Protein AF-A0A8J6W0N7-F1 (afdb_monomer_lite)

pLDDT: mean 84.48, std 6.69, range [55.16, 93.5]

Radius of gyration: 15.96 Å; chains: 1; bounding box: 42×23×41 Å

Structure (mmCIF, N/CA/C/O backbone):
data_AF-A0A8J6W0N7-F1
#
_entry.id   AF-A0A8J6W0N7-F1
#
loop_
_atom_site.group_PDB
_atom_site.id
_atom_site.type_symbol
_atom_site.label_atom_id
_atom_site.label_alt_id
_atom_site.label_comp_id
_atom_site.label_asym_id
_atom_site.label_entity_id
_atom_site.label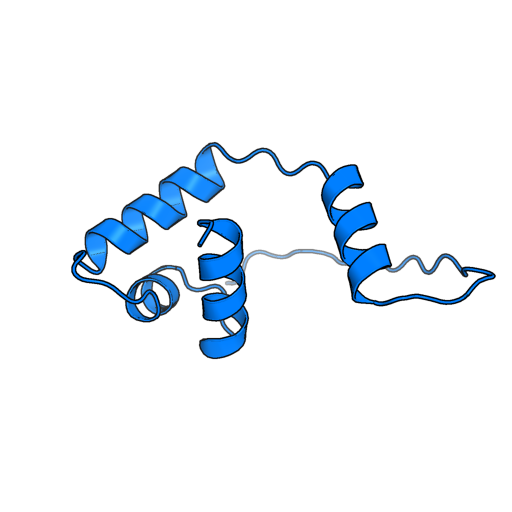_seq_id
_atom_site.pdbx_PDB_ins_code
_atom_site.Cartn_x
_atom_site.Cartn_y
_atom_site.Cartn_z
_atom_site.occupancy
_atom_site.B_iso_or_equiv
_atom_site.auth_seq_id
_atom_site.auth_comp_id
_atom_site.auth_asym_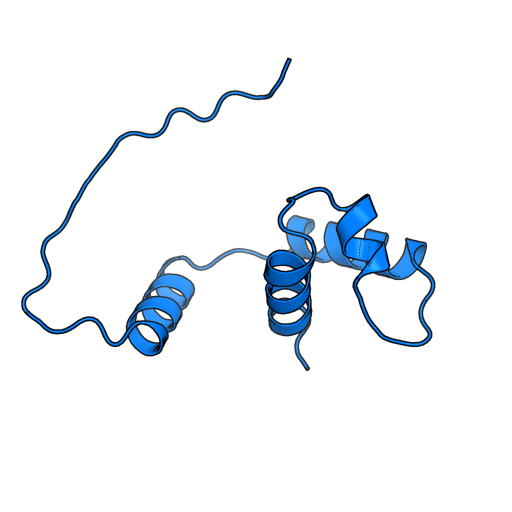id
_atom_site.auth_atom_id
_atom_site.pdbx_PDB_model_num
ATOM 1 N N . MET A 1 1 ? -19.655 -4.529 -5.399 1.00 59.88 1 MET A N 1
ATOM 2 C CA . MET A 1 1 ? -18.327 -3.890 -5.269 1.00 59.88 1 MET A CA 1
ATOM 3 C C . MET A 1 1 ? -17.494 -4.738 -4.311 1.00 59.88 1 MET A C 1
ATOM 5 O O . MET A 1 1 ? -18.015 -5.056 -3.247 1.00 59.88 1 MET A O 1
ATOM 9 N N . SER A 1 2 ? -16.291 -5.192 -4.685 1.00 82.94 2 SER A N 1
ATOM 10 C CA . SER A 1 2 ? -15.459 -6.017 -3.787 1.00 82.94 2 SER A CA 1
ATOM 11 C C . SER A 1 2 ? -14.909 -5.180 -2.627 1.00 82.94 2 SER A C 1
ATOM 13 O O . SER A 1 2 ? -14.796 -3.957 -2.743 1.00 82.94 2 SER A O 1
ATOM 15 N N . PHE A 1 3 ? -14.550 -5.823 -1.509 1.00 82.44 3 PHE A N 1
ATOM 16 C CA . PHE A 1 3 ? -13.923 -5.120 -0.385 1.00 82.44 3 PHE A CA 1
ATOM 17 C C . PHE A 1 3 ? -12.642 -4.397 -0.820 1.00 82.44 3 PHE A C 1
ATOM 19 O O . PHE A 1 3 ? -12.465 -3.241 -0.459 1.00 82.44 3 PHE A O 1
ATOM 26 N N . LEU A 1 4 ? -11.804 -5.043 -1.641 1.00 81.81 4 LEU A N 1
ATOM 27 C CA . LEU A 1 4 ? -10.568 -4.457 -2.164 1.00 81.81 4 LEU A CA 1
ATOM 28 C C . LEU A 1 4 ? -10.839 -3.173 -2.959 1.00 81.81 4 LEU A C 1
ATOM 30 O O . LEU A 1 4 ? -10.185 -2.164 -2.727 1.00 81.81 4 LEU A O 1
ATOM 34 N N . ALA A 1 5 ? -11.843 -3.170 -3.840 1.00 84.06 5 ALA A N 1
ATOM 35 C CA . ALA A 1 5 ? -12.202 -1.971 -4.594 1.00 84.06 5 ALA A CA 1
ATOM 36 C C . ALA A 1 5 ? -12.712 -0.845 -3.674 1.00 84.06 5 ALA A C 1
ATOM 38 O O . ALA A 1 5 ? -12.307 0.305 -3.824 1.00 84.06 5 ALA A O 1
ATOM 39 N N . ALA A 1 6 ? -13.560 -1.168 -2.690 1.00 83.12 6 ALA A N 1
ATOM 40 C CA . ALA A 1 6 ? -14.039 -0.192 -1.707 1.00 83.12 6 ALA A CA 1
ATOM 41 C C . ALA A 1 6 ? -12.892 0.371 -0.851 1.00 83.12 6 ALA A C 1
ATOM 43 O O . ALA A 1 6 ? -12.838 1.573 -0.597 1.00 83.12 6 ALA A O 1
ATOM 44 N N . PHE A 1 7 ? -11.958 -0.494 -0.455 1.00 83.75 7 PHE A N 1
ATOM 45 C CA . PHE A 1 7 ? -10.755 -0.136 0.283 1.00 83.75 7 PHE A CA 1
ATOM 46 C C . PHE A 1 7 ? -9.850 0.796 -0.531 1.00 83.75 7 PHE A C 1
ATOM 48 O O . PHE A 1 7 ? -9.485 1.855 -0.036 1.00 83.75 7 PHE A O 1
ATOM 55 N N . LEU A 1 8 ? -9.548 0.474 -1.793 1.00 84.38 8 LEU A N 1
ATOM 56 C CA . LEU A 1 8 ? -8.711 1.323 -2.649 1.00 84.38 8 LEU A CA 1
ATOM 57 C C . LEU A 1 8 ? -9.340 2.704 -2.890 1.00 84.38 8 LEU A C 1
ATOM 59 O O . LEU A 1 8 ? -8.644 3.715 -2.822 1.00 84.38 8 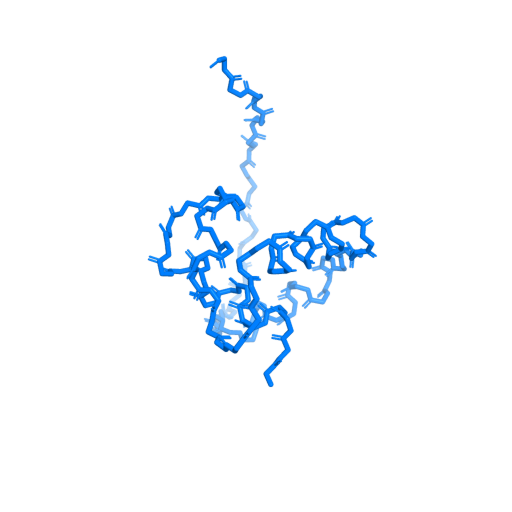LEU A O 1
ATOM 63 N N . ILE A 1 9 ? -10.660 2.777 -3.100 1.00 85.38 9 ILE A N 1
ATOM 64 C CA . ILE A 1 9 ? -11.352 4.071 -3.227 1.00 85.38 9 ILE A CA 1
ATOM 65 C C . ILE A 1 9 ? -11.278 4.870 -1.922 1.00 85.38 9 ILE A C 1
ATOM 67 O O . ILE A 1 9 ? -11.040 6.078 -1.963 1.00 85.38 9 ILE A O 1
ATOM 71 N N . ALA A 1 10 ? -11.469 4.225 -0.769 1.00 83.81 10 ALA A N 1
ATOM 72 C CA . ALA A 1 10 ? -11.335 4.887 0.524 1.00 83.81 10 ALA A CA 1
ATOM 73 C C . ALA A 1 10 ? -9.897 5.393 0.751 1.00 83.81 10 ALA A C 1
ATOM 75 O O . ALA A 1 10 ? -9.728 6.541 1.154 1.00 83.81 10 ALA A O 1
ATOM 76 N N . LEU A 1 11 ? -8.872 4.610 0.390 1.00 84.81 11 LEU A N 1
ATOM 77 C CA . LEU A 1 11 ? -7.462 5.003 0.508 1.00 84.81 11 LEU A CA 1
ATOM 78 C C . LEU A 1 11 ? -7.170 6.286 -0.273 1.00 84.81 11 LEU A C 1
ATOM 80 O O . LEU A 1 11 ? -6.599 7.231 0.269 1.00 84.81 11 LEU A O 1
ATOM 84 N N . LEU A 1 12 ? -7.616 6.340 -1.530 1.00 83.31 12 LEU A N 1
ATOM 85 C CA . LEU A 1 12 ? -7.430 7.504 -2.399 1.00 83.31 12 LEU A CA 1
ATOM 86 C C . LEU A 1 12 ? -8.162 8.753 -1.882 1.00 83.31 12 LEU A C 1
ATOM 88 O O . LEU A 1 12 ? -7.709 9.874 -2.119 1.00 83.31 12 LEU A O 1
ATOM 92 N N . ARG A 1 13 ? -9.286 8.575 -1.176 1.00 80.62 13 ARG A N 1
ATOM 93 C CA . ARG A 1 13 ? -10.074 9.675 -0.602 1.00 80.62 13 ARG A CA 1
ATOM 94 C C . ARG A 1 13 ? -9.478 10.226 0.689 1.00 80.62 13 ARG A C 1
ATOM 96 O O . ARG A 1 13 ? -9.362 11.440 0.812 1.00 80.62 13 ARG A O 1
ATOM 103 N N . VAL A 1 14 ? -9.136 9.353 1.637 1.00 80.31 14 VAL A N 1
ATOM 104 C CA . VAL A 1 14 ? -8.695 9.750 2.987 1.00 80.31 14 VAL A CA 1
ATOM 105 C C . VAL A 1 14 ? -7.199 10.101 3.000 1.00 80.31 14 VAL A C 1
ATOM 107 O O . VAL A 1 14 ? -6.768 10.913 3.807 1.00 80.31 14 VAL A O 1
ATOM 110 N N . LYS A 1 15 ? -6.403 9.566 2.058 1.00 74.56 15 LYS A N 1
ATOM 111 C CA . LYS A 1 15 ? -4.960 9.851 1.899 1.00 74.56 15 LYS A CA 1
ATOM 112 C C . LYS A 1 15 ? -4.095 9.530 3.132 1.00 74.56 15 LYS A C 1
ATOM 114 O O . LYS A 1 15 ? -2.954 9.972 3.210 1.00 74.56 15 LYS A O 1
ATOM 119 N N . THR A 1 16 ? -4.601 8.734 4.069 1.00 72.12 16 THR A N 1
ATOM 120 C CA . THR A 1 16 ? -3.865 8.221 5.234 1.00 72.12 16 THR A CA 1
ATOM 121 C C . THR A 1 16 ? -4.209 6.762 5.458 1.00 72.12 16 THR A C 1
ATOM 123 O O . THR A 1 16 ? -5.313 6.331 5.141 1.00 72.12 16 THR A O 1
ATOM 126 N N . VAL A 1 17 ? -3.257 6.002 6.001 1.00 70.00 17 VAL A N 1
ATOM 127 C CA . VAL A 1 17 ? -3.377 4.563 6.288 1.00 70.00 17 VAL A CA 1
ATOM 128 C C . VAL A 1 17 ? -4.078 4.263 7.620 1.00 70.00 17 VAL A C 1
ATOM 130 O O . VAL A 1 17 ? -4.169 3.106 8.027 1.00 70.00 17 VAL A O 1
ATOM 133 N N . ASN A 1 18 ? -4.603 5.282 8.308 1.00 79.50 18 ASN A N 1
ATOM 134 C CA . ASN A 1 18 ? -5.279 5.109 9.590 1.00 79.50 18 ASN A CA 1
ATOM 135 C C . ASN A 1 18 ? -6.632 4.386 9.433 1.00 79.50 18 ASN A C 1
ATOM 137 O O . ASN A 1 18 ? -7.577 4.912 8.845 1.00 79.50 18 ASN A O 1
ATOM 141 N N . PHE A 1 19 ? -6.756 3.189 10.015 1.00 77.50 19 PHE A N 1
ATOM 142 C CA . PHE A 1 19 ? -7.968 2.367 9.918 1.00 77.50 19 PHE A CA 1
ATOM 143 C C . PHE A 1 19 ? -9.221 3.013 10.521 1.00 77.50 19 PHE A C 1
ATOM 145 O O . PHE A 1 19 ? -10.321 2.749 10.032 1.00 77.50 19 PHE A O 1
ATOM 152 N N . ALA A 1 20 ? -9.080 3.845 11.556 1.00 77.75 20 ALA A N 1
ATOM 153 C CA . ALA A 1 20 ? -10.209 4.559 12.142 1.00 77.75 20 ALA A CA 1
ATOM 154 C C . ALA A 1 20 ? -10.769 5.586 11.151 1.00 77.75 20 ALA A C 1
ATOM 156 O O . ALA A 1 20 ? -11.978 5.632 10.937 1.00 77.75 20 ALA A O 1
ATOM 157 N N . GLU A 1 21 ? -9.895 6.330 10.470 1.00 76.88 21 GLU A N 1
ATOM 158 C CA . GLU A 1 21 ? -10.308 7.278 9.431 1.00 76.88 21 GLU A CA 1
ATOM 159 C C . GLU A 1 21 ? -10.913 6.556 8.224 1.00 76.88 21 GLU A C 1
ATOM 161 O O . GLU A 1 21 ? -11.999 6.903 7.757 1.00 76.88 21 GLU A O 1
ATOM 166 N N . PHE A 1 22 ? -10.283 5.464 7.786 1.00 77.94 22 PHE A N 1
ATOM 167 C CA . PHE A 1 22 ? -10.805 4.604 6.728 1.00 77.94 22 PHE A CA 1
ATOM 168 C C . PHE A 1 22 ? -12.221 4.106 6.995 1.00 77.94 22 PHE A C 1
ATOM 170 O O . PHE A 1 22 ? -13.056 4.140 6.094 1.00 77.94 22 PHE A O 1
ATOM 177 N N . ALA A 1 23 ? -12.499 3.638 8.214 1.00 80.88 23 ALA A N 1
ATOM 178 C CA . ALA A 1 23 ? -13.795 3.075 8.577 1.00 80.88 23 ALA A CA 1
ATOM 179 C C . ALA A 1 23 ? -14.947 4.078 8.388 1.00 80.88 23 ALA A C 1
ATOM 181 O O . ALA A 1 23 ? -16.061 3.663 8.057 1.00 80.88 23 ALA A O 1
ATOM 182 N N . THR A 1 24 ? -14.669 5.380 8.537 1.00 80.12 24 THR A N 1
ATOM 183 C CA . THR A 1 24 ? -15.645 6.460 8.311 1.00 80.12 24 THR A CA 1
ATOM 184 C C . THR A 1 24 ? -15.923 6.730 6.831 1.00 80.12 24 THR A C 1
ATOM 186 O O . THR A 1 24 ? -16.992 7.227 6.488 1.00 80.12 24 THR A O 1
ATOM 189 N N . ALA A 1 25 ? -14.996 6.369 5.939 1.00 79.50 25 ALA A N 1
ATOM 190 C CA . ALA A 1 25 ? -15.096 6.640 4.506 1.00 79.50 25 ALA A CA 1
ATOM 191 C C . ALA A 1 25 ? -15.845 5.552 3.712 1.00 79.50 25 ALA A C 1
ATOM 193 O O . ALA A 1 25 ? -16.154 5.751 2.532 1.00 79.50 25 ALA A O 1
ATOM 194 N N . PHE A 1 26 ? -16.141 4.401 4.326 1.00 77.88 26 PHE A N 1
ATOM 195 C CA . PHE A 1 26 ? -16.941 3.349 3.695 1.00 77.88 26 PHE A CA 1
ATOM 196 C C . PHE A 1 26 ? -18.422 3.746 3.649 1.00 77.88 26 PHE A C 1
ATOM 198 O O . PHE A 1 26 ? -19.033 4.036 4.673 1.00 77.88 26 PHE A O 1
ATOM 205 N N . SER A 1 27 ? -19.021 3.697 2.460 1.00 71.06 27 SER A N 1
ATOM 206 C CA . SER A 1 27 ? -20.450 3.943 2.261 1.00 71.06 27 SER A CA 1
ATOM 207 C C . SER A 1 27 ? -21.316 2.732 2.645 1.00 71.06 27 SER A C 1
ATOM 209 O O . SER A 1 27 ? -20.903 1.580 2.493 1.00 71.06 27 SER A O 1
ATOM 211 N N . GLY A 1 28 ? -22.543 2.989 3.112 1.00 79.00 28 GLY A N 1
ATOM 212 C CA . GLY A 1 28 ? -23.555 1.969 3.417 1.00 79.00 28 GLY A CA 1
ATOM 213 C C . GLY A 1 28 ? -24.211 2.140 4.791 1.00 79.00 28 GLY A C 1
ATOM 214 O O . GLY A 1 28 ? -23.902 3.071 5.523 1.00 79.00 28 GLY A O 1
ATOM 215 N N . ASN A 1 29 ? -25.111 1.215 5.141 1.00 81.38 29 ASN A N 1
ATOM 216 C CA . ASN A 1 29 ? -25.890 1.251 6.393 1.00 81.38 29 ASN A CA 1
ATOM 217 C C . ASN A 1 29 ? -25.175 0.603 7.593 1.00 81.38 29 ASN A C 1
ATOM 219 O O . ASN A 1 29 ? -25.750 0.497 8.674 1.00 81.38 29 ASN A O 1
ATOM 223 N N . ALA A 1 30 ? -23.960 0.086 7.403 1.00 85.38 30 ALA A N 1
ATOM 224 C CA . ALA A 1 30 ? -23.225 -0.567 8.475 1.00 85.38 30 ALA A CA 1
ATOM 225 C C . ALA A 1 30 ? -22.571 0.469 9.396 1.00 85.38 30 ALA A C 1
ATOM 227 O O . ALA A 1 30 ? -22.116 1.520 8.954 1.00 85.38 30 ALA A O 1
ATOM 228 N N . GLN A 1 31 ? -22.497 0.140 10.685 1.00 88.44 31 GLN A N 1
ATOM 229 C CA . GLN A 1 31 ? -21.821 0.979 11.671 1.00 88.44 31 GLN A CA 1
ATOM 230 C C . GLN A 1 31 ? -20.321 1.080 11.365 1.00 88.44 31 GLN A C 1
ATOM 232 O O . GLN A 1 31 ? -19.702 0.100 10.939 1.00 88.44 31 GLN A O 1
ATOM 237 N N . THR A 1 32 ? -19.716 2.228 11.670 1.00 85.44 32 THR A N 1
ATOM 238 C CA . THR A 1 32 ? -18.269 2.464 11.538 1.00 85.44 32 THR A CA 1
ATOM 239 C C . THR A 1 32 ? -17.442 1.363 12.210 1.00 85.44 32 THR A C 1
ATOM 241 O O . THR A 1 32 ? -16.514 0.833 11.604 1.00 85.44 32 THR A O 1
ATOM 244 N N . ASP A 1 33 ? -17.840 0.902 13.398 1.00 87.69 33 ASP A N 1
ATOM 245 C CA . ASP A 1 33 ? -17.171 -0.202 14.107 1.00 87.69 33 ASP A CA 1
ATOM 246 C C . ASP A 1 33 ? -17.195 -1.522 13.325 1.00 87.69 33 ASP A C 1
ATOM 248 O O . ASP A 1 33 ? -16.255 -2.322 13.375 1.00 87.69 33 ASP A O 1
ATOM 252 N N . SER A 1 34 ? -18.268 -1.760 12.568 1.00 89.94 34 SER A N 1
ATOM 253 C CA . SER A 1 34 ? -18.368 -2.927 11.691 1.00 89.94 34 SER A CA 1
ATOM 254 C C . SER A 1 34 ? -17.413 -2.803 10.503 1.00 89.94 34 SER A C 1
ATOM 256 O O . SER A 1 34 ? -16.766 -3.787 10.136 1.00 89.94 34 SER A O 1
ATOM 258 N N . HIS A 1 35 ? -17.260 -1.603 9.933 1.00 85.69 35 HIS A N 1
ATOM 259 C CA . HIS A 1 35 ? -16.257 -1.333 8.899 1.00 85.69 35 HIS A CA 1
ATOM 260 C C . HIS A 1 35 ? -14.829 -1.501 9.423 1.00 85.69 35 HIS A C 1
ATOM 262 O O . HIS A 1 35 ? -14.011 -2.138 8.755 1.00 85.69 35 HIS A O 1
ATOM 268 N N . TYR A 1 36 ? -14.556 -1.033 10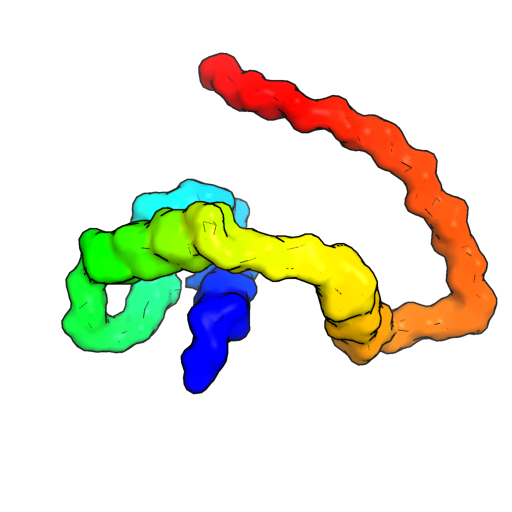.641 1.00 87.12 36 TYR A N 1
ATOM 269 C CA . TYR A 1 36 ? -13.266 -1.196 11.306 1.00 87.12 36 TYR A CA 1
ATOM 270 C C . TYR A 1 36 ? -12.905 -2.676 11.506 1.00 87.12 36 TYR A C 1
ATOM 272 O O . TYR A 1 36 ? -11.841 -3.130 11.082 1.00 87.12 36 TYR A O 1
ATOM 280 N N . LYS A 1 37 ? -13.831 -3.484 12.042 1.00 89.69 37 LYS A N 1
ATOM 281 C CA . LYS A 1 37 ? -13.633 -4.940 12.171 1.00 89.69 37 LYS A CA 1
ATOM 282 C C . LYS A 1 37 ? -13.440 -5.623 10.816 1.00 89.69 37 LYS A C 1
ATOM 284 O O . LYS A 1 37 ? -12.673 -6.581 10.719 1.00 89.69 37 LYS A O 1
ATOM 289 N N . ARG A 1 38 ? -14.117 -5.151 9.763 1.00 87.06 38 ARG A N 1
ATOM 290 C CA . ARG A 1 38 ? -13.962 -5.682 8.400 1.00 87.06 38 ARG A CA 1
ATOM 291 C C . ARG A 1 38 ? -12.564 -5.401 7.838 1.00 87.06 38 ARG A C 1
ATOM 293 O O . ARG A 1 38 ? -11.971 -6.322 7.287 1.00 87.06 38 ARG A O 1
ATOM 300 N N . LEU A 1 39 ? -12.021 -4.196 8.046 1.00 87.69 39 LEU A N 1
ATOM 301 C CA . LEU A 1 39 ? -10.625 -3.856 7.724 1.00 87.69 39 LEU A CA 1
ATOM 302 C C . LEU A 1 39 ? -9.647 -4.777 8.457 1.00 87.69 39 LEU A C 1
ATOM 304 O O . LEU A 1 39 ? -8.812 -5.415 7.821 1.00 87.69 39 LEU A O 1
ATOM 308 N N . GLN A 1 40 ? -9.804 -4.928 9.775 1.00 89.62 40 GLN A N 1
ATOM 309 C CA . GLN A 1 40 ? -8.943 -5.807 10.573 1.00 89.62 40 GLN A CA 1
ATOM 310 C C . GLN A 1 40 ? -8.987 -7.264 10.096 1.00 89.62 40 GLN A C 1
ATOM 312 O O . GLN A 1 40 ? -7.953 -7.922 10.022 1.00 89.62 40 GLN A O 1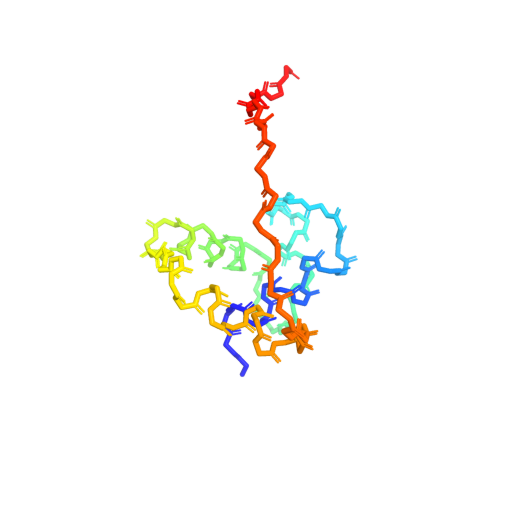
ATOM 317 N N . ARG A 1 41 ? -10.177 -7.786 9.770 1.00 91.69 41 ARG A N 1
ATOM 318 C CA . ARG A 1 41 ? -10.329 -9.155 9.257 1.00 91.69 41 ARG A CA 1
ATOM 319 C C . ARG A 1 41 ? -9.701 -9.326 7.883 1.00 91.69 41 ARG A C 1
ATOM 321 O O . ARG A 1 41 ? -9.104 -10.375 7.664 1.00 91.69 41 ARG A O 1
ATOM 328 N N . PHE A 1 42 ? -9.831 -8.333 7.002 1.00 87.00 42 PHE A N 1
ATOM 329 C CA . PHE A 1 42 ? -9.191 -8.356 5.692 1.00 87.00 42 PHE A CA 1
ATOM 330 C C . PHE A 1 42 ? -7.676 -8.464 5.851 1.00 87.00 42 PHE A C 1
ATOM 332 O O . PHE A 1 42 ? -7.115 -9.474 5.460 1.00 87.00 42 PHE A O 1
ATOM 339 N N . PHE A 1 43 ? -7.028 -7.525 6.540 1.00 85.75 43 PHE A N 1
ATOM 340 C CA . PHE A 1 43 ? -5.567 -7.552 6.697 1.00 85.75 43 PHE A CA 1
ATOM 341 C C . PHE A 1 43 ? -5.036 -8.731 7.520 1.00 85.75 43 PHE A C 1
ATOM 343 O O . PHE A 1 43 ? -3.871 -9.083 7.390 1.00 85.75 43 PHE A O 1
ATOM 350 N N . ARG A 1 44 ? -5.871 -9.360 8.357 1.00 90.00 44 ARG A N 1
ATOM 351 C CA . ARG A 1 44 ? -5.482 -10.559 9.111 1.00 90.00 44 ARG A CA 1
ATOM 352 C C . ARG A 1 44 ? -5.432 -11.828 8.259 1.00 90.00 44 ARG A C 1
ATOM 354 O O . ARG A 1 44 ? -4.621 -12.693 8.555 1.00 90.00 44 ARG A O 1
ATOM 361 N N . HIS A 1 45 ? -6.335 -11.978 7.292 1.00 89.25 45 HIS A N 1
ATOM 362 C CA . HIS A 1 45 ? -6.512 -13.246 6.565 1.00 89.25 45 HIS A CA 1
ATOM 363 C C . HIS A 1 45 ? -6.233 -13.135 5.068 1.00 89.25 45 HIS A C 1
ATOM 365 O O . HIS A 1 45 ? -6.157 -14.153 4.391 1.00 89.25 45 HIS A O 1
ATOM 371 N N . TYR A 1 46 ? -6.158 -11.920 4.532 1.00 85.06 46 TYR A N 1
ATOM 372 C CA . TYR A 1 46 ? -5.859 -11.708 3.130 1.00 85.06 46 TYR A CA 1
ATOM 373 C C . TYR A 1 46 ? -4.370 -11.928 2.900 1.00 85.06 46 TYR A C 1
ATOM 375 O O . TYR A 1 46 ? -3.540 -11.128 3.334 1.00 85.06 46 TYR A O 1
ATOM 383 N N . GLU A 1 47 ? -4.049 -13.009 2.202 1.00 85.00 47 GLU A N 1
ATOM 384 C CA . GLU A 1 47 ? -2.716 -13.224 1.664 1.00 85.00 47 GLU A CA 1
ATOM 385 C C . GLU A 1 47 ? -2.584 -12.477 0.344 1.00 85.00 47 GLU A C 1
ATOM 387 O O . GLU A 1 47 ? -3.411 -12.588 -0.561 1.00 85.00 47 GLU A O 1
ATOM 392 N N . MET A 1 48 ? -1.545 -11.658 0.269 1.00 81.12 48 MET A N 1
ATOM 393 C CA . MET A 1 48 ? -1.297 -10.806 -0.874 1.00 81.12 48 MET A CA 1
ATOM 394 C C . MET A 1 48 ? -0.419 -11.544 -1.885 1.00 81.12 48 MET A C 1
ATOM 396 O O . MET A 1 48 ? 0.786 -11.668 -1.676 1.00 81.12 48 MET A O 1
ATOM 400 N N . ASP A 1 49 ? -1.007 -12.004 -2.991 1.00 89.06 49 ASP A N 1
ATOM 401 C CA . ASP A 1 49 ? -0.234 -12.530 -4.117 1.00 89.06 49 ASP A CA 1
ATOM 402 C C . ASP A 1 49 ? 0.371 -11.366 -4.917 1.00 89.06 49 ASP A C 1
ATOM 404 O O . ASP A 1 49 ? -0.306 -10.649 -5.664 1.00 89.06 49 ASP A O 1
ATOM 408 N N . TYR A 1 50 ? 1.677 -11.167 -4.745 1.00 86.62 50 TYR A N 1
ATOM 409 C CA . TYR A 1 50 ? 2.416 -10.122 -5.445 1.00 86.62 50 TYR A CA 1
ATOM 410 C C . TYR A 1 50 ? 2.379 -10.293 -6.967 1.00 86.62 50 TYR A C 1
ATOM 412 O O . TYR A 1 50 ? 2.366 -9.286 -7.669 1.00 86.62 50 TYR A O 1
ATOM 420 N N . ALA A 1 51 ? 2.296 -11.517 -7.497 1.00 91.50 51 ALA A N 1
ATOM 421 C CA . ALA A 1 51 ? 2.200 -11.739 -8.936 1.00 91.50 51 ALA A CA 1
ATOM 422 C C . ALA A 1 51 ? 0.841 -11.285 -9.488 1.00 91.50 51 ALA A C 1
ATOM 424 O O . ALA A 1 51 ? 0.786 -10.691 -10.569 1.00 91.50 51 ALA A O 1
ATOM 425 N N . GLU A 1 52 ? -0.251 -11.519 -8.753 1.00 89.12 52 GLU A N 1
ATOM 426 C CA . GLU A 1 52 ? -1.570 -10.990 -9.123 1.00 89.12 52 GLU A CA 1
ATOM 427 C C . GLU A 1 52 ? -1.597 -9.460 -9.075 1.00 89.12 52 GLU A C 1
ATOM 429 O O . GLU A 1 52 ? -2.090 -8.823 -10.011 1.00 89.12 52 GLU A O 1
ATOM 434 N N . ILE A 1 53 ? -1.003 -8.858 -8.040 1.00 88.38 53 ILE A N 1
ATOM 435 C CA . ILE A 1 53 ? -0.897 -7.397 -7.928 1.00 88.38 53 ILE A CA 1
ATOM 436 C C . ILE A 1 53 ? -0.064 -6.813 -9.059 1.00 88.38 53 ILE A C 1
ATOM 438 O O . ILE A 1 53 ? -0.489 -5.839 -9.679 1.00 88.38 53 ILE A O 1
ATOM 442 N N . THR A 1 54 ? 1.094 -7.401 -9.362 1.00 88.50 54 THR A N 1
ATOM 443 C CA . THR A 1 54 ? 1.933 -6.952 -10.473 1.00 88.50 54 THR A CA 1
ATOM 444 C C . THR A 1 54 ? 1.143 -6.995 -11.777 1.00 88.50 54 THR A C 1
ATOM 446 O O . THR A 1 54 ? 1.084 -5.981 -12.467 1.00 88.50 54 THR A O 1
ATOM 449 N N . LYS A 1 55 ? 0.445 -8.096 -12.090 1.00 88.19 55 LYS A N 1
ATOM 450 C CA . LYS A 1 55 ? -0.397 -8.185 -13.301 1.00 88.19 55 LYS A CA 1
ATOM 451 C C . LYS A 1 55 ? -1.476 -7.100 -13.342 1.00 88.19 55 LYS A C 1
ATOM 453 O O . LYS A 1 55 ? -1.654 -6.459 -14.378 1.00 88.19 55 LYS A O 1
ATOM 458 N N . ALA A 1 56 ? -2.165 -6.864 -12.224 1.00 87.38 56 ALA A N 1
ATOM 459 C CA . ALA A 1 56 ? -3.188 -5.825 -12.130 1.00 87.38 56 ALA A CA 1
ATOM 460 C C . ALA A 1 56 ? -2.603 -4.418 -12.349 1.00 87.38 56 ALA A C 1
ATOM 462 O O . ALA A 1 56 ? -3.165 -3.632 -13.110 1.00 87.38 56 ALA A O 1
ATOM 463 N N . LEU A 1 57 ? -1.455 -4.113 -11.736 1.00 88.44 57 LEU A N 1
ATOM 464 C CA . LEU A 1 57 ? -0.766 -2.830 -11.893 1.00 88.44 57 LEU A CA 1
ATOM 465 C C . LEU A 1 57 ? -0.280 -2.616 -13.324 1.00 88.44 57 LEU A C 1
ATOM 467 O O . LEU A 1 57 ? -0.485 -1.540 -13.877 1.00 88.44 57 LEU A O 1
ATOM 471 N N . MET A 1 58 ? 0.317 -3.633 -13.943 1.00 88.56 58 MET A N 1
ATOM 472 C CA . MET A 1 58 ? 0.788 -3.539 -15.325 1.00 88.56 58 MET A CA 1
ATOM 473 C C . MET A 1 58 ? -0.368 -3.310 -16.299 1.00 88.56 58 MET A C 1
ATOM 475 O O . MET A 1 58 ? -0.257 -2.464 -17.186 1.00 88.56 58 MET A O 1
ATOM 479 N N . SER A 1 59 ? -1.503 -3.985 -16.083 1.00 87.56 59 SER A N 1
ATOM 480 C CA . SER A 1 59 ? -2.724 -3.748 -16.858 1.00 87.56 59 SER A CA 1
ATOM 481 C C . SER A 1 59 ? -3.298 -2.347 -16.639 1.00 87.56 59 SER A C 1
ATOM 483 O O . SER A 1 59 ? -3.805 -1.759 -17.590 1.00 87.56 59 SER A O 1
ATOM 485 N N . LEU A 1 60 ? -3.260 -1.825 -15.410 1.00 89.12 60 LEU A N 1
ATOM 486 C CA . LEU A 1 60 ? -3.809 -0.508 -15.079 1.00 89.12 60 LEU A CA 1
ATOM 487 C C . LEU A 1 60 ? -2.949 0.632 -15.637 1.00 89.12 60 LEU A C 1
ATOM 489 O O . LEU A 1 60 ? -3.477 1.629 -16.118 1.00 89.12 60 LEU A O 1
ATOM 493 N N . MET A 1 61 ? -1.629 0.486 -15.546 1.00 88.94 61 MET A N 1
ATOM 494 C CA . MET A 1 61 ? -0.660 1.517 -15.917 1.00 88.94 61 MET A CA 1
ATOM 495 C C . MET A 1 61 ? -0.335 1.518 -17.414 1.00 88.94 61 MET A C 1
ATOM 497 O O . MET A 1 61 ? 0.220 2.501 -17.898 1.00 88.94 61 MET A O 1
ATOM 501 N N . ALA A 1 62 ? -0.654 0.431 -18.131 1.00 89.94 62 ALA A N 1
ATOM 502 C CA . ALA A 1 62 ? -0.368 0.258 -19.556 1.00 89.94 62 ALA A CA 1
ATOM 503 C C . ALA A 1 62 ? 1.093 0.605 -19.913 1.00 89.94 62 ALA A C 1
ATOM 505 O O . ALA A 1 62 ? 1.359 1.348 -20.855 1.00 89.94 62 ALA A O 1
ATOM 506 N N . ILE A 1 63 ? 2.045 0.100 -19.116 1.00 85.62 63 ILE A N 1
ATOM 507 C CA . ILE A 1 63 ? 3.465 0.461 -19.228 1.00 85.62 63 ILE A CA 1
ATOM 508 C C . ILE A 1 63 ? 4.030 -0.088 -20.550 1.00 85.62 63 ILE A C 1
ATOM 510 O O . ILE A 1 63 ? 4.084 -1.311 -20.713 1.00 85.62 63 ILE A O 1
ATOM 514 N N . PRO A 1 64 ? 4.481 0.774 -21.479 1.00 86.31 64 PRO A N 1
ATOM 515 C CA . PRO A 1 64 ? 5.019 0.333 -22.758 1.00 86.31 64 PRO A CA 1
ATOM 516 C C . PRO A 1 64 ? 6.388 -0.336 -22.593 1.00 86.31 64 PRO A C 1
ATOM 518 O O . PRO A 1 64 ? 7.161 -0.011 -21.691 1.00 86.31 64 PRO A O 1
ATOM 521 N N . GLU A 1 65 ? 6.684 -1.271 -23.488 1.00 88.12 65 GLU A N 1
ATOM 522 C CA . GLU A 1 65 ? 7.970 -1.965 -23.564 1.00 88.12 65 GLU A CA 1
ATOM 523 C C . GLU A 1 65 ? 9.014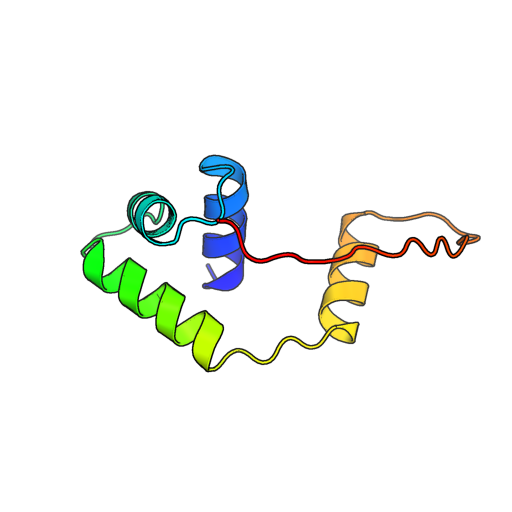 -1.164 -24.374 1.00 88.12 65 GLU A C 1
ATOM 525 O O . GLU A 1 65 ? 8.635 -0.370 -25.243 1.00 88.12 65 GLU A O 1
ATOM 530 N N . PRO A 1 66 ? 10.327 -1.385 -24.146 1.00 92.19 66 PRO A N 1
ATOM 531 C CA . PRO A 1 66 ? 10.916 -2.328 -23.187 1.00 92.19 66 PRO A CA 1
ATOM 532 C C . PRO A 1 66 ? 10.936 -1.788 -21.750 1.00 92.19 66 PRO A C 1
ATOM 534 O O . PRO A 1 66 ? 11.116 -0.594 -21.517 1.00 92.19 66 PRO A O 1
ATOM 537 N N . TRP A 1 67 ? 10.787 -2.680 -20.768 1.00 88.75 67 TRP A N 1
ATOM 538 C CA . TRP A 1 67 ? 10.810 -2.300 -19.353 1.00 88.75 67 TRP A CA 1
ATOM 539 C C . TRP A 1 67 ? 12.233 -2.186 -18.801 1.00 88.75 67 TRP A C 1
ATOM 541 O O . TRP A 1 67 ? 13.114 -2.982 -19.126 1.00 88.75 67 TRP A O 1
ATOM 551 N N . VAL A 1 68 ? 12.431 -1.218 -17.904 1.00 92.00 68 VAL A N 1
ATOM 552 C CA . VAL A 1 68 ? 13.670 -1.027 -17.143 1.00 92.00 68 VAL A CA 1
ATOM 553 C C . VAL A 1 68 ? 13.397 -1.350 -15.678 1.00 92.00 68 VAL A C 1
ATOM 555 O O . VAL A 1 68 ? 12.505 -0.764 -15.065 1.00 92.00 68 VAL A O 1
ATOM 558 N N . LEU A 1 69 ? 14.168 -2.277 -15.108 1.00 90.12 69 LEU A N 1
ATOM 559 C CA . LEU A 1 69 ? 14.093 -2.602 -13.687 1.00 90.12 69 LEU A CA 1
ATOM 560 C C . LEU A 1 69 ? 14.839 -1.536 -12.874 1.00 90.12 69 LEU A C 1
ATOM 562 O O . LEU A 1 69 ? 16.053 -1.396 -13.003 1.00 90.12 69 LEU A O 1
ATOM 566 N N . SER A 1 70 ? 14.112 -0.817 -12.020 1.00 90.38 70 SER A N 1
ATOM 567 C CA . SER A 1 70 ? 14.684 0.091 -11.022 1.00 90.38 70 SER A CA 1
ATOM 568 C C . SER A 1 70 ? 14.546 -0.530 -9.635 1.00 90.38 70 SER A C 1
ATOM 570 O O . SER A 1 70 ? 13.457 -0.971 -9.265 1.00 90.38 70 SER A O 1
ATOM 572 N N . LEU A 1 71 ? 15.644 -0.585 -8.882 1.00 93.50 71 LEU A N 1
ATOM 573 C CA . LEU A 1 71 ? 15.684 -1.111 -7.519 1.00 93.50 71 LEU A CA 1
ATOM 574 C C . LEU A 1 71 ? 16.187 -0.012 -6.587 1.00 93.50 71 LEU A C 1
ATOM 576 O O . LEU A 1 71 ? 17.302 0.476 -6.752 1.00 93.50 71 LEU A O 1
ATOM 580 N N . ASP A 1 72 ? 15.376 0.332 -5.595 1.00 92.31 72 ASP A N 1
ATOM 581 C CA . ASP A 1 72 ? 15.741 1.233 -4.507 1.00 92.31 72 ASP A CA 1
ATOM 582 C C . ASP A 1 72 ? 15.474 0.538 -3.168 1.00 92.31 72 ASP A C 1
ATOM 584 O O . ASP A 1 72 ? 14.514 -0.228 -3.037 1.00 92.31 72 ASP A O 1
ATOM 588 N N . ARG A 1 73 ? 16.346 0.751 -2.178 1.00 92.12 73 ARG A N 1
ATOM 589 C CA . ARG A 1 73 ? 16.163 0.156 -0.847 1.00 92.12 73 ARG A CA 1
ATOM 590 C C . ARG A 1 73 ? 15.369 1.117 0.021 1.00 92.12 73 ARG A C 1
ATOM 592 O O . ARG A 1 73 ? 15.862 2.184 0.365 1.00 92.12 73 ARG A O 1
ATOM 599 N N . THR A 1 74 ? 14.189 0.692 0.453 1.00 87.69 74 THR A N 1
ATOM 600 C CA . THR A 1 74 ? 13.406 1.407 1.465 1.00 87.69 74 THR A CA 1
ATOM 601 C C . THR A 1 74 ? 13.551 0.715 2.816 1.00 87.69 74 THR A C 1
ATOM 603 O O . THR A 1 74 ? 13.206 -0.457 2.949 1.00 87.69 74 THR A O 1
ATOM 606 N N . GLU A 1 75 ? 14.042 1.443 3.819 1.00 91.62 75 GLU A N 1
ATOM 607 C CA . GLU A 1 75 ? 14.019 1.007 5.217 1.00 91.62 75 GLU A CA 1
ATOM 608 C C . GLU A 1 75 ? 12.684 1.425 5.843 1.00 91.62 75 GLU A C 1
ATOM 610 O O . GLU A 1 75 ? 12.314 2.601 5.804 1.00 91.62 75 GLU A O 1
ATOM 615 N N . TRP A 1 76 ? 11.950 0.466 6.406 1.00 86.88 76 TRP A N 1
ATOM 616 C CA . TRP A 1 76 ? 10.669 0.730 7.057 1.00 86.88 76 TRP A CA 1
ATOM 617 C C . TRP A 1 76 ? 10.866 0.790 8.568 1.00 86.88 76 TRP A C 1
ATOM 619 O O . TRP A 1 76 ? 10.946 -0.236 9.239 1.00 86.88 76 TRP A O 1
ATOM 629 N N . CYS A 1 77 ? 10.904 2.004 9.110 1.00 86.12 77 CYS A N 1
ATOM 630 C CA . CYS A 1 77 ? 10.948 2.228 10.551 1.00 86.12 77 CYS A CA 1
ATOM 631 C C . CYS A 1 77 ? 9.532 2.384 11.111 1.00 86.12 77 CYS A C 1
ATOM 633 O O . CYS A 1 77 ? 8.697 3.086 10.536 1.00 86.12 77 CYS A O 1
ATOM 635 N N . PHE A 1 78 ? 9.267 1.769 12.263 1.00 85.31 78 PHE A N 1
ATOM 636 C CA . PHE A 1 78 ? 8.061 2.081 13.024 1.00 85.31 78 PHE A CA 1
ATOM 637 C C . PHE A 1 78 ? 8.167 3.515 13.566 1.00 85.31 78 PHE A C 1
ATOM 639 O O . PHE A 1 78 ? 9.247 3.934 13.982 1.00 85.31 78 PHE A O 1
ATOM 646 N N . GLY A 1 79 ? 7.074 4.281 13.514 1.00 77.56 79 GLY A N 1
ATOM 647 C CA . GLY A 1 79 ? 7.055 5.650 14.037 1.00 77.56 79 GLY A CA 1
ATOM 648 C C . GLY A 1 79 ? 7.300 5.681 15.548 1.00 77.56 79 GLY A C 1
ATOM 649 O O . GLY A 1 79 ? 6.875 4.764 16.250 1.00 77.56 79 GLY A O 1
ATOM 650 N N . ASN A 1 80 ? 7.979 6.727 16.027 1.00 55.16 80 ASN A N 1
ATOM 651 C CA . ASN A 1 80 ? 8.136 7.010 17.460 1.00 55.16 80 ASN A CA 1
ATOM 652 C C . ASN A 1 80 ? 6.869 7.627 18.056 1.00 55.16 80 ASN A C 1
ATOM 654 O O . ASN A 1 80 ? 6.237 8.449 17.353 1.00 55.16 80 ASN A O 1
#

Sequence (80 aa):
MSFLAAFLIALLRVKTVNFAEFATAFSGNAQTDSHYKRLQRFFRHYEMDYAEITKALMSLMAIPEPWVLSLDRTEWCFGN

Foldseek 3Di:
DDPVVQQVVLCVVQVDPDLLSSLVSRDDDDDSVVSSVVVVVCVVPPDDDVVVVVVVCCVVVVDDDDDDDDDDDDDDDDDD

Secondary structure (DSSP, 8-state):
--HHHHHHHHHHHH-S--HHHHHHH--SSS-HHHHHHHHHHHHHH----HHHHHHHHHHHHTPPSSP-----PPP-PPP-